Protein AF-A0A0F9RN96-F1 (afdb_monomer_lite)

Organism: NCBI:txid412755

Sequence (118 aa):
MLTVHTEDGRTARIDLEKAEQAEEWLSRLKDPEFQKQITALTIAFRGVQYSLVRPRGFSQSFFLAELVQSNGGRVKGGERITVFSDDVRLSVMAHREQRAARVAIVKTGKRRFNPLLR

pLDDT: mean 87.95, std 10.81, range [47.84, 97.44]

Structure (mmCIF, N/CA/C/O backbone):
data_AF-A0A0F9RN96-F1
#
_entry.id   AF-A0A0F9RN96-F1
#
loop_
_atom_site.group_PDB
_atom_site.id
_atom_site.type_symbol
_atom_site.label_atom_id
_atom_site.label_alt_id
_atom_site.label_comp_id
_atom_site.label_asym_id
_atom_site.label_entity_id
_atom_site.label_seq_id
_atom_site.pdbx_PDB_ins_code
_atom_site.Cartn_x
_atom_site.Cartn_y
_atom_site.Cartn_z
_atom_site.occupancy
_atom_site.B_iso_or_equiv
_atom_site.auth_seq_id
_atom_site.auth_comp_id
_atom_site.auth_asym_id
_atom_site.auth_atom_id
_atom_site.pdbx_PDB_model_num
ATOM 1 N N . MET A 1 1 ? 1.854 -0.137 -11.673 1.00 89.38 1 MET A N 1
ATOM 2 C CA . MET A 1 1 ? 0.484 0.423 -11.759 1.00 89.38 1 MET A CA 1
ATOM 3 C C . MET A 1 1 ? -0.278 0.050 -10.500 1.00 89.38 1 MET A C 1
ATOM 5 O O . MET A 1 1 ? -0.527 -1.134 -10.267 1.00 89.38 1 MET A O 1
ATOM 9 N N . LEU A 1 2 ? -0.650 1.051 -9.706 1.00 94.62 2 LEU A N 1
ATOM 10 C CA . LEU A 1 2 ? -1.446 0.907 -8.493 1.00 94.62 2 LEU A CA 1
ATOM 11 C C . LEU A 1 2 ? -2.939 0.956 -8.835 1.00 94.62 2 LEU A C 1
ATOM 13 O O . LEU A 1 2 ? -3.379 1.785 -9.626 1.00 94.62 2 LEU A O 1
ATOM 17 N N . THR A 1 3 ? -3.728 0.086 -8.219 1.00 96.81 3 THR A N 1
ATOM 18 C CA . THR A 1 3 ? -5.191 0.171 -8.195 1.00 96.81 3 THR A CA 1
ATOM 19 C C . THR A 1 3 ? -5.648 0.372 -6.757 1.00 96.81 3 THR A C 1
ATOM 21 O O . THR A 1 3 ? -5.232 -0.367 -5.866 1.00 96.81 3 THR A O 1
ATOM 24 N N . VAL A 1 4 ? -6.489 1.375 -6.540 1.00 96.81 4 VAL A N 1
ATOM 25 C CA . VAL A 1 4 ? -7.081 1.726 -5.247 1.00 96.81 4 VAL A CA 1
ATOM 26 C C . VAL A 1 4 ? -8.549 1.344 -5.297 1.00 96.81 4 VAL A C 1
ATOM 28 O O . VAL A 1 4 ? -9.240 1.748 -6.229 1.00 96.81 4 VAL A O 1
ATOM 31 N N . HIS A 1 5 ? -9.013 0.587 -4.311 1.00 97.06 5 HIS A N 1
ATOM 32 C CA . HIS A 1 5 ? -10.414 0.194 -4.170 1.00 97.06 5 HIS A CA 1
ATOM 33 C C . HIS A 1 5 ? -11.017 0.944 -2.989 1.00 97.06 5 HIS A C 1
ATOM 35 O O . HIS A 1 5 ? -10.401 0.982 -1.919 1.00 97.06 5 HIS A O 1
ATOM 41 N N . THR A 1 6 ? -12.191 1.539 -3.177 1.00 95.94 6 THR A N 1
ATOM 42 C CA . THR A 1 6 ? -12.892 2.324 -2.152 1.00 95.94 6 THR A CA 1
ATOM 43 C C . THR A 1 6 ? -14.212 1.675 -1.735 1.00 95.94 6 THR A C 1
ATOM 45 O O . THR A 1 6 ? -14.743 0.803 -2.421 1.00 95.94 6 THR A O 1
ATOM 48 N N . GLU A 1 7 ? -14.723 2.048 -0.562 1.00 94.00 7 GLU A N 1
ATOM 49 C CA . GLU A 1 7 ? -15.951 1.488 0.023 1.00 94.00 7 GLU A CA 1
ATOM 50 C C . GLU A 1 7 ? -17.202 1.770 -0.821 1.00 94.00 7 GLU A C 1
ATOM 52 O O . GLU A 1 7 ? -18.111 0.947 -0.869 1.00 94.00 7 GLU A O 1
ATOM 57 N N . ASP A 1 8 ? -17.207 2.874 -1.572 1.00 93.25 8 ASP A N 1
ATOM 58 C CA . ASP A 1 8 ? -18.256 3.221 -2.540 1.00 93.25 8 ASP A CA 1
ATOM 59 C C . ASP A 1 8 ? -18.250 2.341 -3.810 1.00 93.25 8 ASP A C 1
ATOM 61 O O . ASP A 1 8 ? -18.994 2.598 -4.757 1.00 93.25 8 ASP A O 1
ATOM 65 N N . GLY A 1 9 ? -17.400 1.309 -3.852 1.00 92.31 9 GLY A N 1
ATOM 66 C CA . GLY A 1 9 ? -17.268 0.378 -4.970 1.00 92.31 9 GLY A CA 1
ATOM 67 C C . GLY A 1 9 ? -16.465 0.929 -6.148 1.00 92.31 9 GLY A C 1
ATOM 68 O O . GLY A 1 9 ? -16.366 0.260 -7.180 1.00 92.31 9 GLY A O 1
ATOM 69 N N . ARG A 1 10 ? -15.883 2.130 -6.033 1.00 94.50 10 ARG A N 1
ATOM 70 C CA . ARG A 1 10 ? -15.058 2.707 -7.098 1.00 94.50 10 ARG A CA 1
ATOM 71 C C . ARG A 1 10 ? -13.639 2.153 -7.075 1.00 94.50 10 ARG A C 1
ATOM 73 O O . ARG A 1 10 ? -13.097 1.726 -6.055 1.00 94.50 10 ARG A O 1
ATOM 80 N N . THR A 1 11 ? -13.023 2.193 -8.253 1.00 95.19 11 THR A N 1
ATOM 81 C CA . THR A 1 11 ? -11.618 1.839 -8.443 1.00 95.19 11 THR A CA 1
ATOM 82 C C . THR A 1 11 ? -10.886 2.968 -9.143 1.00 95.19 11 THR A C 1
ATOM 84 O O . THR A 1 11 ? -11.289 3.373 -10.234 1.00 95.19 11 THR A O 1
ATOM 87 N N . ALA A 1 12 ? -9.789 3.437 -8.558 1.00 93.81 12 ALA A N 1
ATOM 88 C CA . ALA A 1 12 ? -8.877 4.379 -9.199 1.00 93.81 12 ALA A CA 1
ATOM 89 C C . ALA A 1 12 ? -7.593 3.660 -9.624 1.00 93.81 12 ALA A C 1
ATOM 91 O O . ALA A 1 12 ? -7.113 2.771 -8.921 1.00 93.81 12 ALA A O 1
ATOM 92 N N . ARG A 1 13 ? -7.025 4.045 -10.769 1.00 95.06 13 ARG A N 1
ATOM 93 C CA . ARG A 1 13 ? -5.722 3.554 -11.237 1.00 95.06 13 ARG A CA 1
ATOM 94 C C . ARG A 1 13 ? -4.723 4.695 -11.218 1.00 95.06 13 ARG A C 1
ATOM 96 O O . ARG A 1 13 ? -5.015 5.762 -11.744 1.00 95.06 13 ARG A O 1
ATOM 103 N N . ILE A 1 14 ? -3.575 4.448 -10.606 1.00 93.50 14 ILE A N 1
ATOM 104 C CA . ILE A 1 14 ? -2.537 5.443 -10.364 1.00 93.50 14 ILE A CA 1
ATOM 105 C C . ILE A 1 14 ? -1.218 4.864 -10.861 1.00 93.50 14 ILE A C 1
ATOM 107 O O . ILE A 1 14 ? -0.793 3.777 -10.453 1.00 93.50 14 ILE A O 1
ATOM 111 N N . ASP A 1 15 ? -0.565 5.589 -11.755 1.00 92.06 15 ASP A N 1
ATOM 112 C CA . ASP A 1 15 ? 0.776 5.270 -12.207 1.00 92.06 15 ASP A CA 1
ATOM 113 C C . ASP A 1 15 ? 1.798 5.945 -11.288 1.00 92.06 15 ASP A C 1
ATOM 115 O O . ASP A 1 15 ? 2.045 7.144 -11.389 1.00 92.06 15 ASP A O 1
ATOM 119 N N . LEU A 1 16 ? 2.387 5.169 -10.374 1.00 89.44 16 LEU A N 1
ATOM 120 C CA . LEU A 1 16 ? 3.361 5.670 -9.401 1.00 89.44 16 LEU A CA 1
ATOM 121 C C . LEU A 1 16 ? 4.682 6.127 -10.043 1.00 89.44 16 LEU A C 1
ATOM 123 O O . LEU A 1 16 ? 5.496 6.743 -9.359 1.00 89.44 16 LEU A O 1
ATOM 127 N N . GLU A 1 17 ? 4.915 5.837 -11.328 1.00 90.56 17 GLU A N 1
ATOM 128 C CA . GLU A 1 17 ? 6.075 6.352 -12.068 1.00 90.56 17 GLU A CA 1
ATOM 129 C C . GLU A 1 17 ? 5.848 7.779 -12.587 1.00 90.56 17 GLU A C 1
ATOM 131 O O . GLU A 1 17 ? 6.810 8.486 -12.889 1.00 90.56 17 GLU A O 1
ATOM 136 N N . LYS A 1 18 ? 4.589 8.230 -12.667 1.00 92.75 18 LYS A N 1
ATOM 137 C CA . LYS A 1 18 ? 4.241 9.594 -13.071 1.00 92.75 18 LYS A CA 1
ATOM 138 C C . LYS A 1 18 ? 4.211 10.496 -11.846 1.00 92.75 18 LYS A C 1
ATOM 140 O O . LYS A 1 18 ? 3.327 10.358 -11.005 1.00 92.75 18 LYS A O 1
ATOM 145 N N . ALA A 1 19 ? 5.151 11.439 -11.779 1.00 89.31 19 ALA A N 1
ATOM 146 C CA . ALA A 1 19 ? 5.325 12.338 -10.636 1.00 89.31 19 ALA A CA 1
ATOM 147 C C . ALA A 1 19 ? 4.017 13.028 -10.214 1.00 89.31 19 ALA A C 1
ATOM 149 O O . ALA A 1 19 ? 3.643 12.944 -9.051 1.00 89.31 19 ALA A O 1
ATOM 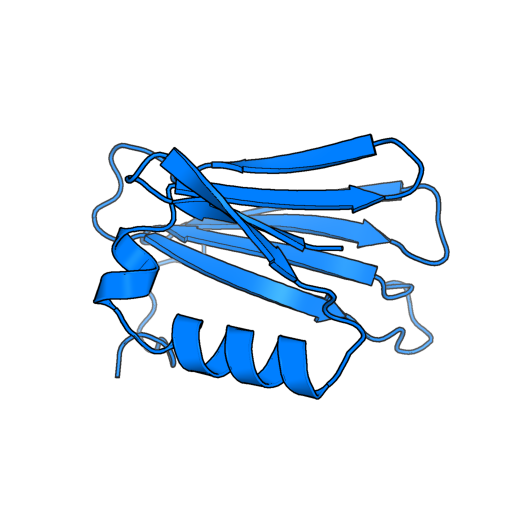150 N N . GLU A 1 20 ? 3.269 13.596 -11.163 1.00 93.12 20 GLU A N 1
ATOM 151 C CA . GLU A 1 20 ? 1.987 14.267 -10.893 1.00 93.12 20 GLU A CA 1
ATOM 152 C C . GLU A 1 20 ? 0.963 13.337 -10.220 1.00 93.12 20 GLU A C 1
ATOM 154 O O . GLU A 1 20 ? 0.333 13.703 -9.231 1.00 93.12 20 GLU A O 1
ATOM 159 N N . GLN A 1 21 ? 0.832 12.098 -10.708 1.00 93.12 21 GLN A N 1
ATOM 160 C CA . GLN A 1 21 ? -0.103 11.122 -10.137 1.00 93.12 21 GLN A CA 1
ATOM 161 C C . GLN A 1 21 ? 0.369 10.607 -8.775 1.00 93.12 21 GLN A C 1
ATOM 163 O O . GLN A 1 21 ? -0.447 10.355 -7.888 1.00 93.12 21 GLN A O 1
ATOM 168 N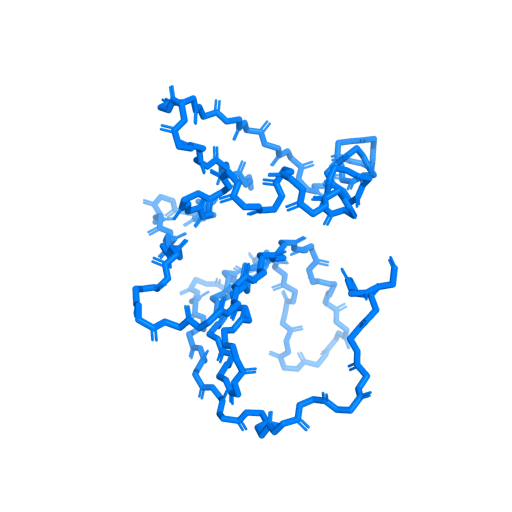 N . ALA A 1 22 ? 1.682 10.451 -8.593 1.00 88.44 22 ALA A N 1
ATOM 169 C CA . ALA A 1 22 ? 2.271 10.067 -7.317 1.00 88.44 22 ALA A CA 1
ATOM 170 C C . ALA A 1 22 ? 2.097 11.168 -6.256 1.00 88.44 22 ALA A C 1
ATOM 172 O O . ALA A 1 22 ? 1.789 10.865 -5.104 1.00 88.44 22 ALA A O 1
ATOM 173 N N . GLU A 1 23 ? 2.243 12.438 -6.632 1.00 89.06 23 GLU A N 1
ATOM 174 C CA . GLU A 1 23 ? 2.000 13.584 -5.753 1.00 89.06 23 GLU A CA 1
ATOM 175 C C . GLU A 1 23 ? 0.522 13.721 -5.390 1.00 89.06 23 GLU A C 1
ATOM 177 O O . GLU A 1 23 ? 0.194 13.872 -4.212 1.00 89.06 23 GLU A O 1
ATOM 182 N N . GLU A 1 24 ? -0.377 13.599 -6.369 1.00 89.81 24 GLU A N 1
ATOM 183 C CA . GLU A 1 24 ? -1.819 13.592 -6.126 1.00 89.81 24 GLU A CA 1
ATOM 184 C C . GLU A 1 24 ? -2.207 12.462 -5.164 1.00 89.81 24 GLU A C 1
ATOM 186 O O . GLU A 1 24 ? -2.936 12.675 -4.192 1.00 89.81 24 GLU A O 1
ATOM 191 N N . TRP A 1 25 ? -1.667 11.264 -5.386 1.00 89.94 25 TRP A N 1
ATOM 192 C CA . TRP A 1 25 ? -1.845 10.122 -4.501 1.00 89.94 25 TRP A CA 1
ATOM 193 C C . TRP A 1 25 ? -1.372 10.407 -3.075 1.00 89.94 25 TRP A C 1
ATOM 195 O O . TRP A 1 25 ? -2.120 10.187 -2.121 1.00 89.94 25 TRP A O 1
ATOM 205 N N . LEU A 1 26 ? -0.155 10.932 -2.914 1.00 87.75 26 LEU A N 1
ATOM 206 C CA . LEU A 1 26 ? 0.392 11.296 -1.606 1.00 87.75 26 LEU A CA 1
ATOM 207 C C . LEU A 1 26 ? -0.433 12.387 -0.920 1.00 87.75 26 LEU A C 1
ATOM 209 O O . LEU A 1 26 ? -0.579 12.354 0.299 1.00 87.75 26 LEU A O 1
ATOM 213 N N . SER A 1 27 ? -0.973 13.339 -1.682 1.00 88.94 27 SER A N 1
ATOM 214 C CA . SER A 1 27 ? -1.865 14.379 -1.171 1.00 88.94 27 SER A CA 1
ATOM 215 C C . SER A 1 27 ? -3.156 13.770 -0.625 1.00 88.94 27 SER A C 1
ATOM 217 O O . SER A 1 27 ? -3.499 13.996 0.534 1.00 88.94 27 SER A O 1
ATOM 219 N N . ARG A 1 28 ? -3.812 12.899 -1.405 1.00 89.62 28 ARG A N 1
ATOM 220 C CA . ARG A 1 28 ? -5.033 12.196 -0.980 1.00 89.62 28 ARG A CA 1
ATOM 221 C C . ARG A 1 28 ? -4.789 11.297 0.232 1.00 89.62 28 ARG A C 1
ATOM 223 O O . ARG A 1 28 ? -5.616 11.254 1.131 1.00 89.62 28 ARG A O 1
ATOM 230 N N . LEU A 1 29 ? -3.644 10.613 0.307 1.00 88.62 29 LEU A N 1
ATOM 231 C CA . LEU A 1 29 ? -3.303 9.756 1.450 1.00 88.62 29 LEU A CA 1
ATOM 232 C C . LEU A 1 29 ? -3.160 10.506 2.781 1.00 88.62 29 LEU A C 1
ATOM 234 O O . LEU A 1 29 ? -3.203 9.852 3.826 1.00 88.62 29 LEU A O 1
ATOM 238 N N . LYS A 1 30 ? -2.957 11.829 2.765 1.00 87.69 30 LYS A N 1
ATOM 239 C CA . LYS A 1 30 ? -2.925 12.648 3.985 1.00 87.69 30 LYS A CA 1
ATOM 240 C C . LYS A 1 30 ? -4.318 12.915 4.547 1.00 87.69 30 LYS A C 1
ATOM 242 O O . LYS A 1 30 ? -4.413 13.234 5.723 1.00 87.69 30 LYS A O 1
ATOM 247 N N . ASP A 1 31 ? -5.368 12.783 3.737 1.00 90.62 31 ASP A N 1
ATOM 248 C CA . ASP A 1 31 ? -6.748 12.933 4.188 1.00 90.62 31 ASP A CA 1
ATOM 249 C C . ASP A 1 31 ? -7.196 11.670 4.959 1.00 90.62 31 ASP A C 1
ATOM 251 O O . ASP A 1 31 ? -7.284 10.581 4.372 1.00 90.62 31 ASP A O 1
ATOM 255 N N . PRO A 1 32 ? -7.493 11.777 6.270 1.00 89.56 32 PRO A N 1
ATOM 256 C CA . PRO A 1 32 ? -7.951 10.646 7.068 1.00 89.56 32 PRO A CA 1
ATOM 257 C C . PRO A 1 32 ? -9.284 10.058 6.589 1.00 89.56 32 PRO A C 1
ATOM 259 O O . PRO A 1 32 ? -9.499 8.855 6.744 1.00 89.56 32 PRO A O 1
ATOM 262 N N . GLU A 1 33 ? -10.177 10.865 6.011 1.00 91.25 33 GLU A N 1
ATOM 263 C CA . GLU A 1 33 ? -11.464 10.377 5.507 1.00 91.25 33 GLU A CA 1
ATOM 264 C C . GLU A 1 33 ? -11.268 9.553 4.238 1.00 91.25 33 GLU A C 1
ATOM 266 O O . GLU A 1 33 ? -11.800 8.445 4.129 1.00 91.25 33 GLU A O 1
ATOM 271 N N . PHE A 1 34 ? -10.407 10.013 3.330 1.00 91.62 34 PHE A N 1
ATOM 272 C CA . PHE A 1 34 ? -10.001 9.208 2.183 1.00 91.62 34 PHE A CA 1
ATOM 273 C C . PHE A 1 34 ? -9.320 7.905 2.619 1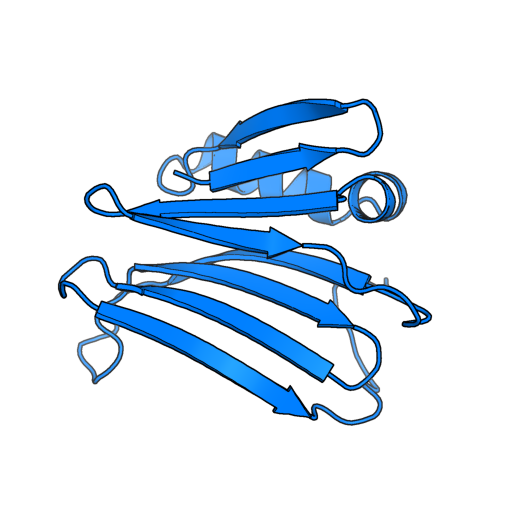.00 91.62 34 PHE A C 1
ATOM 275 O O . PHE A 1 34 ? -9.657 6.833 2.114 1.00 91.62 34 PHE A O 1
ATOM 282 N N . GLN A 1 35 ? -8.417 7.960 3.606 1.00 92.31 35 GLN A N 1
ATOM 283 C CA . GLN A 1 35 ? -7.793 6.759 4.164 1.00 92.31 35 GLN A CA 1
ATOM 284 C C . GLN A 1 35 ? -8.831 5.761 4.653 1.00 92.31 35 GLN A C 1
ATOM 286 O O . GLN A 1 35 ? -8.665 4.583 4.367 1.00 92.31 35 GLN A O 1
ATOM 291 N N . LYS A 1 36 ? -9.892 6.182 5.353 1.00 91.69 36 LYS A N 1
ATOM 292 C CA . LYS A 1 36 ? -10.957 5.279 5.829 1.00 91.69 36 LYS A CA 1
ATOM 293 C C . LYS A 1 36 ? -11.698 4.594 4.683 1.00 91.69 36 LYS A C 1
ATOM 295 O O . LYS A 1 36 ? -11.986 3.406 4.801 1.00 91.69 36 LYS A O 1
ATOM 300 N N . GLN A 1 37 ? -11.921 5.301 3.576 1.00 94.44 37 GLN A N 1
ATOM 301 C CA . GLN A 1 37 ? -12.633 4.768 2.413 1.00 94.44 37 GLN A CA 1
ATOM 302 C C . GLN A 1 37 ? -11.856 3.675 1.671 1.00 94.44 37 GLN A C 1
ATOM 304 O O . GLN A 1 37 ? -12.477 2.857 0.998 1.00 94.44 37 GLN A O 1
ATOM 309 N N . ILE A 1 38 ? -10.521 3.623 1.764 1.00 95.69 38 ILE A N 1
ATOM 310 C CA . ILE A 1 38 ? -9.723 2.607 1.056 1.00 95.69 38 ILE A CA 1
ATOM 311 C C . ILE A 1 38 ? -10.019 1.216 1.630 1.00 95.69 38 ILE A C 1
ATOM 313 O O . ILE A 1 38 ? -9.703 0.927 2.788 1.00 95.69 38 ILE A O 1
ATOM 317 N N . THR A 1 39 ? -10.553 0.316 0.808 1.00 96.56 39 THR A N 1
ATOM 318 C CA . THR A 1 39 ? -10.832 -1.081 1.171 1.00 96.56 39 THR A CA 1
ATOM 319 C C . THR A 1 39 ? -9.709 -2.021 0.755 1.00 96.56 39 THR A C 1
ATOM 321 O O . THR A 1 39 ? -9.473 -3.019 1.438 1.00 96.56 39 THR A O 1
ATOM 324 N N . ALA A 1 40 ? -8.982 -1.707 -0.317 1.00 97.06 40 ALA A N 1
ATOM 325 C CA . ALA A 1 40 ? -7.809 -2.462 -0.737 1.00 97.06 40 ALA A CA 1
ATOM 326 C C . ALA A 1 40 ? -6.874 -1.640 -1.633 1.00 97.06 40 ALA A C 1
ATOM 328 O O . ALA A 1 40 ? -7.300 -0.717 -2.327 1.00 97.06 40 ALA A O 1
ATOM 329 N N . LEU A 1 41 ? -5.606 -2.048 -1.676 1.00 97.44 41 LEU A N 1
ATOM 330 C CA . LEU A 1 41 ? -4.641 -1.637 -2.692 1.00 97.44 41 LEU A CA 1
ATOM 331 C C . LEU A 1 41 ? -4.168 -2.845 -3.487 1.00 97.44 41 LEU A C 1
ATOM 333 O O . LEU A 1 41 ? -3.875 -3.888 -2.907 1.00 97.44 41 LEU A O 1
ATOM 337 N N . THR A 1 42 ? -4.015 -2.680 -4.795 1.00 97.12 42 THR A N 1
ATOM 338 C CA . THR A 1 42 ? -3.489 -3.715 -5.684 1.00 97.12 42 THR A CA 1
ATOM 339 C C . THR A 1 42 ? -2.344 -3.171 -6.520 1.00 97.12 42 THR A C 1
ATOM 341 O O . THR A 1 42 ? -2.464 -2.105 -7.115 1.00 97.12 42 THR A O 1
ATOM 344 N N . ILE A 1 43 ? -1.259 -3.930 -6.632 1.00 95.19 43 ILE A N 1
ATOM 345 C CA . ILE A 1 43 ? -0.223 -3.710 -7.648 1.00 95.19 43 ILE A CA 1
ATOM 346 C C . ILE A 1 43 ? -0.223 -4.880 -8.623 1.00 95.19 43 ILE A C 1
ATOM 348 O O . ILE A 1 43 ? -0.338 -6.039 -8.222 1.00 95.19 43 ILE A O 1
ATOM 352 N N . ALA A 1 44 ? -0.113 -4.574 -9.911 1.00 91.25 44 ALA A N 1
ATOM 353 C CA . ALA A 1 44 ? -0.011 -5.573 -10.963 1.00 91.25 44 ALA A CA 1
ATOM 354 C C . ALA A 1 44 ? 1.402 -5.559 -11.544 1.00 91.25 44 ALA A C 1
ATOM 356 O O . ALA A 1 44 ? 1.866 -4.530 -12.034 1.00 91.25 44 ALA A O 1
ATOM 357 N N . PHE A 1 45 ? 2.073 -6.708 -11.525 1.00 88.38 45 PHE A N 1
ATOM 358 C CA . PHE A 1 45 ? 3.414 -6.849 -12.071 1.00 88.38 45 PHE A CA 1
ATOM 359 C C . PHE A 1 45 ? 3.569 -8.170 -12.825 1.00 88.38 45 PHE A C 1
ATOM 361 O O . PHE A 1 45 ? 3.334 -9.246 -12.275 1.00 88.38 45 PHE A O 1
ATOM 368 N N . ARG A 1 46 ? 3.977 -8.085 -14.101 1.00 85.88 46 ARG A N 1
ATOM 369 C CA . ARG A 1 46 ? 4.204 -9.237 -15.001 1.00 85.88 46 ARG A CA 1
ATOM 370 C C . ARG A 1 46 ? 3.051 -10.255 -15.006 1.00 85.88 46 ARG A C 1
ATOM 372 O O . ARG A 1 46 ? 3.279 -11.458 -14.908 1.00 85.88 46 ARG A O 1
ATOM 379 N N . GLY A 1 47 ? 1.816 -9.760 -15.092 1.00 86.88 47 GLY A N 1
ATOM 380 C CA . GLY A 1 47 ? 0.606 -10.589 -15.137 1.00 86.88 47 GLY A CA 1
ATOM 381 C C . GLY A 1 47 ? 0.145 -11.143 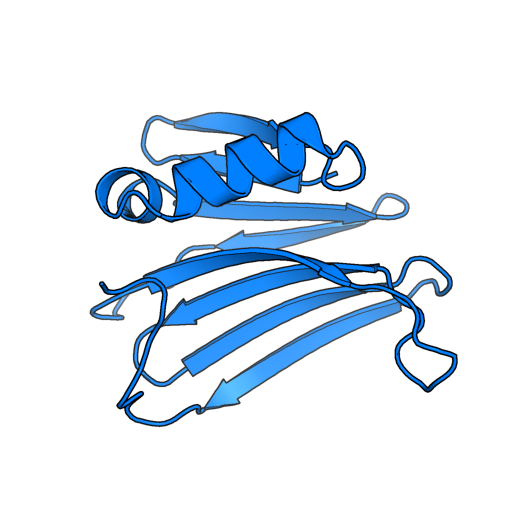-13.784 1.00 86.88 47 GLY A C 1
ATOM 382 O O . GLY A 1 47 ? -0.875 -11.820 -13.738 1.00 86.88 47 GLY A O 1
ATOM 383 N N . VAL A 1 48 ? 0.847 -10.845 -12.686 1.00 90.19 48 VAL A N 1
ATOM 384 C CA . VAL A 1 48 ? 0.435 -11.219 -11.326 1.00 90.19 48 VAL A CA 1
ATOM 385 C C . VAL A 1 48 ? -0.110 -9.992 -10.606 1.00 90.19 48 VAL A C 1
ATOM 387 O O . VAL A 1 48 ? 0.511 -8.928 -10.628 1.00 90.19 48 VAL A O 1
ATOM 390 N N . GLN A 1 49 ? -1.265 -10.140 -9.962 1.00 93.88 49 GLN A N 1
ATOM 391 C CA . GLN A 1 49 ? -1.867 -9.107 -9.124 1.00 93.88 49 GLN A CA 1
ATOM 392 C C . GLN A 1 49 ? -1.634 -9.427 -7.649 1.00 93.88 49 GLN A C 1
ATOM 394 O O . GLN A 1 49 ? -1.919 -10.531 -7.191 1.00 93.88 49 GLN A O 1
ATOM 399 N N . TYR A 1 50 ? -1.135 -8.443 -6.908 1.00 95.06 50 TYR A N 1
ATOM 400 C CA . TYR A 1 50 ? -0.941 -8.524 -5.467 1.00 95.06 50 TYR A CA 1
ATOM 401 C C . TYR A 1 50 ? -1.861 -7.520 -4.794 1.00 95.06 50 TYR A C 1
ATOM 403 O O . TYR A 1 50 ? -1.708 -6.320 -5.015 1.00 95.06 50 TYR A O 1
ATOM 411 N N . SER A 1 51 ? -2.786 -8.008 -3.972 1.00 95.62 51 SER A N 1
ATOM 412 C CA . SER A 1 51 ? -3.780 -7.179 -3.293 1.00 95.62 51 SER A CA 1
ATOM 413 C C . SER A 1 51 ? -3.592 -7.224 -1.782 1.00 95.62 51 SER A C 1
ATOM 415 O O . SER A 1 51 ? -3.487 -8.299 -1.194 1.00 95.62 51 SER A O 1
ATOM 417 N N . LEU A 1 52 ? -3.588 -6.053 -1.155 1.00 95.75 52 LEU A N 1
ATOM 418 C CA . LEU A 1 52 ? -3.687 -5.883 0.288 1.00 95.75 52 LEU A CA 1
ATOM 419 C C . LEU A 1 52 ? -5.051 -5.300 0.623 1.00 95.75 52 LEU A C 1
ATOM 421 O O . LEU A 1 52 ? -5.350 -4.168 0.255 1.00 95.75 52 LEU A O 1
ATOM 425 N N . VAL A 1 53 ? -5.860 -6.084 1.326 1.00 95.62 53 VAL A N 1
ATOM 426 C CA . VAL A 1 53 ? -7.207 -5.707 1.771 1.00 95.62 53 VAL A CA 1
ATOM 427 C C . VAL A 1 53 ? -7.123 -5.125 3.180 1.00 95.62 53 VAL A C 1
ATOM 429 O O . VAL A 1 53 ? -6.261 -5.522 3.969 1.00 95.62 53 VAL A O 1
ATOM 432 N N . ARG A 1 54 ? -8.021 -4.193 3.508 1.00 94.38 54 ARG A N 1
ATOM 433 C CA . ARG A 1 54 ? -8.149 -3.615 4.846 1.00 94.38 54 ARG A CA 1
ATOM 434 C C . ARG A 1 54 ? -8.446 -4.744 5.832 1.00 94.38 54 ARG A C 1
ATOM 436 O O . ARG A 1 54 ? -9.475 -5.411 5.690 1.00 94.38 54 ARG A O 1
ATOM 443 N N . PRO A 1 55 ? -7.575 -4.983 6.821 1.00 92.31 55 PRO A N 1
ATOM 444 C CA . PRO A 1 55 ? -7.814 -6.038 7.786 1.00 92.31 55 PRO A CA 1
ATOM 445 C C . PRO A 1 55 ? -8.956 -5.642 8.727 1.00 92.31 55 PRO A C 1
ATOM 447 O O . PRO A 1 55 ? -9.113 -4.478 9.096 1.00 92.31 55 PRO A O 1
ATOM 450 N N . ARG A 1 56 ? -9.771 -6.627 9.108 1.00 89.38 56 ARG A N 1
ATOM 451 C CA . ARG A 1 56 ? -10.882 -6.453 10.054 1.00 89.38 56 ARG A CA 1
ATOM 452 C C . ARG A 1 56 ? -10.397 -6.677 11.486 1.00 89.38 56 ARG A C 1
ATOM 454 O O . ARG A 1 56 ? -9.456 -7.433 11.702 1.00 89.38 56 ARG A O 1
ATOM 461 N N . GLY A 1 57 ? -11.062 -6.048 12.453 1.00 88.50 57 GLY A N 1
ATOM 462 C CA . GLY A 1 57 ? -10.770 -6.223 13.882 1.00 88.50 57 GLY A CA 1
ATOM 463 C C . GLY A 1 57 ? -9.614 -5.376 14.426 1.00 88.50 57 GLY A C 1
ATOM 464 O O . GLY A 1 57 ? -9.341 -5.448 15.618 1.00 88.50 57 GLY A O 1
ATOM 465 N N . PHE A 1 58 ? -8.972 -4.558 13.587 1.00 88.25 58 PHE A N 1
ATOM 466 C CA . PHE A 1 58 ? -7.993 -3.554 14.012 1.00 88.25 58 PHE A CA 1
ATOM 467 C C . PHE A 1 58 ? -8.674 -2.207 14.253 1.00 88.25 58 PHE A C 1
ATOM 469 O O . PHE A 1 58 ? -9.619 -1.855 13.545 1.00 88.25 58 PHE A O 1
ATOM 476 N N . SER A 1 59 ? -8.181 -1.447 15.231 1.00 86.25 59 SER A N 1
ATOM 477 C CA . SER A 1 59 ? -8.764 -0.153 15.603 1.00 86.25 59 SER A CA 1
ATOM 478 C C . SER A 1 59 ? -8.484 0.929 14.560 1.00 86.25 59 SER A C 1
ATOM 480 O O . SER A 1 59 ? -9.358 1.730 14.230 1.00 86.25 59 SER A O 1
ATOM 482 N N . GLN A 1 60 ? -7.276 0.928 13.998 1.00 87.50 60 GLN A N 1
ATOM 483 C CA . GLN A 1 60 ? -6.860 1.855 12.958 1.00 87.50 60 GLN A CA 1
ATOM 484 C C . GLN A 1 60 ? -6.158 1.105 11.838 1.00 87.50 60 GLN A C 1
ATOM 486 O O . GLN A 1 60 ? -5.457 0.121 12.069 1.00 87.50 60 GLN A O 1
ATOM 491 N N . SER A 1 61 ? -6.346 1.566 10.602 1.00 91.38 61 SER A N 1
ATOM 492 C CA . SER A 1 61 ? -5.645 1.020 9.442 1.00 91.38 61 SER A CA 1
ATOM 493 C C . SER A 1 61 ? -5.356 2.095 8.404 1.00 91.38 61 SER A C 1
ATOM 495 O O . SER A 1 61 ? -6.268 2.812 7.989 1.00 91.38 61 SER A O 1
ATOM 497 N N . PHE A 1 62 ? -4.094 2.163 7.979 1.00 92.75 62 PHE A N 1
ATOM 498 C CA . PHE A 1 62 ? -3.576 3.128 7.011 1.00 92.75 62 PHE A CA 1
ATOM 499 C C . PHE A 1 62 ? -2.907 2.407 5.861 1.00 92.75 62 PHE A C 1
ATOM 501 O O . PHE A 1 62 ? -2.123 1.479 6.075 1.00 92.75 62 PHE A O 1
ATOM 508 N N . PHE A 1 63 ? -3.165 2.881 4.653 1.00 94.69 63 PHE A N 1
ATOM 509 C CA . PHE A 1 63 ? -2.537 2.369 3.453 1.00 94.69 63 PHE A CA 1
ATOM 510 C C . PHE A 1 63 ? -1.424 3.292 2.974 1.00 94.69 63 PHE A C 1
ATOM 512 O O . PHE A 1 63 ? -1.463 4.509 3.150 1.00 94.69 63 PHE A O 1
ATOM 519 N N . LEU A 1 64 ? -0.423 2.686 2.350 1.00 94.31 64 LEU A N 1
ATOM 520 C CA . LEU A 1 64 ? 0.656 3.370 1.660 1.00 94.31 64 LEU A CA 1
ATOM 521 C C . LEU A 1 64 ? 1.002 2.585 0.400 1.00 94.31 64 LEU A C 1
ATOM 523 O O . LEU A 1 64 ? 1.072 1.355 0.426 1.00 94.31 64 LEU A O 1
ATOM 527 N N . ALA A 1 65 ? 1.268 3.304 -0.680 1.00 94.44 65 ALA A N 1
ATOM 528 C CA . ALA A 1 65 ? 1.882 2.751 -1.874 1.00 94.44 65 ALA A CA 1
ATOM 529 C C . ALA A 1 65 ? 3.022 3.662 -2.312 1.00 94.44 65 ALA A C 1
ATOM 531 O O . ALA A 1 65 ? 2.871 4.882 -2.271 1.00 94.44 65 ALA A O 1
ATOM 532 N N . GLU A 1 66 ? 4.141 3.075 -2.715 1.00 91.31 66 GLU A N 1
ATOM 533 C CA . GLU A 1 66 ? 5.334 3.819 -3.108 1.00 91.31 66 GLU A CA 1
ATOM 534 C C . GLU A 1 66 ? 6.136 3.081 -4.182 1.00 91.31 66 GLU A C 1
ATOM 536 O O . GLU A 1 66 ? 6.145 1.845 -4.252 1.00 91.31 66 GLU A O 1
ATOM 541 N N . LEU A 1 67 ? 6.860 3.862 -4.983 1.00 90.88 67 LEU A N 1
ATOM 542 C CA . LEU A 1 67 ? 7.915 3.363 -5.848 1.00 90.88 67 LEU A CA 1
ATOM 543 C C . LEU A 1 67 ? 9.215 3.282 -5.037 1.00 90.88 67 LEU A C 1
ATOM 545 O O . LEU A 1 67 ? 9.759 4.288 -4.589 1.00 90.88 67 LEU A O 1
ATOM 549 N N . VAL A 1 68 ? 9.722 2.070 -4.842 1.00 90.25 68 VAL A N 1
ATOM 550 C CA . VAL A 1 68 ? 10.991 1.817 -4.162 1.00 90.25 68 VAL A CA 1
ATOM 551 C C . VAL A 1 68 ? 12.110 1.892 -5.193 1.00 90.25 68 VAL A C 1
ATOM 553 O O . VAL A 1 68 ? 12.155 1.091 -6.128 1.00 90.25 68 VAL A O 1
ATOM 556 N N . GLN A 1 69 ? 13.034 2.833 -5.016 1.00 86.75 69 GLN A N 1
ATOM 557 C CA . GLN A 1 69 ? 14.206 2.952 -5.880 1.00 86.75 69 GLN A CA 1
ATOM 558 C C . GLN A 1 69 ? 15.207 1.809 -5.640 1.00 86.75 69 GLN A C 1
ATOM 560 O O . GLN A 1 69 ? 15.303 1.241 -4.547 1.00 86.75 69 GLN A O 1
ATOM 565 N N . SER A 1 70 ? 15.923 1.431 -6.700 1.00 84.19 70 SER A N 1
ATOM 566 C CA . SER A 1 70 ? 17.009 0.452 -6.630 1.00 84.19 70 SER A CA 1
ATOM 567 C C . SER A 1 70 ? 18.255 1.160 -6.102 1.00 84.19 70 SER A C 1
ATOM 569 O O . SER A 1 70 ? 18.764 2.070 -6.745 1.00 84.19 70 SER A O 1
ATOM 571 N N . ASN A 1 71 ? 18.761 0.746 -4.940 1.00 77.19 71 ASN A N 1
ATOM 572 C CA . ASN A 1 71 ? 19.930 1.379 -4.310 1.00 77.19 71 ASN A CA 1
ATOM 573 C C . ASN A 1 71 ? 21.216 0.562 -4.535 1.00 77.19 71 ASN A C 1
ATOM 575 O O . ASN A 1 71 ? 22.070 0.491 -3.655 1.00 77.19 71 ASN A O 1
ATOM 579 N N . GLY A 1 72 ? 21.319 -0.175 -5.648 1.00 66.31 72 GLY A N 1
ATOM 580 C CA . GLY A 1 72 ? 22.465 -1.044 -5.973 1.00 66.31 72 GLY A CA 1
ATOM 581 C C . GLY A 1 72 ? 22.608 -2.312 -5.110 1.00 66.31 72 GLY A C 1
ATOM 582 O O . GLY A 1 72 ? 23.217 -3.288 -5.544 1.00 66.31 72 GLY A O 1
ATOM 583 N N . GLY A 1 73 ? 21.998 -2.352 -3.922 1.00 70.44 73 GLY A N 1
ATOM 584 C CA . GLY A 1 73 ? 22.035 -3.483 -2.994 1.00 70.44 73 GLY A CA 1
ATOM 585 C C . GLY A 1 73 ? 21.068 -4.632 -3.321 1.00 70.44 73 GLY A C 1
ATOM 586 O O . GLY A 1 73 ? 20.724 -4.911 -4.472 1.00 70.44 73 GLY A O 1
ATOM 587 N N . ARG A 1 74 ? 20.622 -5.330 -2.264 1.00 68.25 74 ARG A N 1
ATOM 588 C CA . ARG A 1 74 ? 19.752 -6.523 -2.344 1.00 68.25 74 ARG A CA 1
ATOM 589 C C . ARG A 1 74 ? 18.311 -6.201 -2.764 1.00 68.25 74 ARG A C 1
ATOM 591 O O . ARG A 1 74 ? 17.611 -7.077 -3.259 1.00 68.25 74 ARG A O 1
ATOM 598 N N . VAL A 1 75 ? 17.863 -4.961 -2.560 1.00 68.12 75 VAL A N 1
ATOM 599 C CA . VAL A 1 75 ? 16.535 -4.485 -2.969 1.00 68.12 75 VAL A CA 1
ATOM 600 C C . VAL A 1 75 ? 16.654 -3.852 -4.352 1.00 68.12 75 VAL A C 1
ATOM 602 O O . VAL A 1 75 ? 17.117 -2.723 -4.484 1.00 68.12 75 VAL A O 1
ATOM 605 N N . LYS A 1 76 ? 16.234 -4.594 -5.378 1.00 78.94 76 LYS A N 1
ATOM 606 C CA . LYS A 1 76 ? 16.321 -4.205 -6.797 1.00 78.94 76 LYS A CA 1
ATOM 607 C C . LYS A 1 76 ? 15.186 -3.284 -7.271 1.00 78.94 76 LYS A C 1
ATOM 609 O O . LYS A 1 76 ? 14.657 -3.442 -8.368 1.00 78.94 76 LYS A O 1
ATOM 614 N N . GLY A 1 77 ? 14.758 -2.386 -6.383 1.00 87.81 77 GLY A N 1
ATOM 615 C CA . GLY A 1 77 ? 13.612 -1.502 -6.585 1.00 87.81 77 GLY A CA 1
ATOM 616 C C . GLY A 1 77 ? 12.293 -2.225 -6.897 1.00 87.81 77 GLY A C 1
ATOM 617 O O . GLY A 1 77 ? 12.210 -3.460 -6.888 1.00 87.81 77 GLY A O 1
ATOM 618 N N . GLY A 1 78 ? 11.238 -1.453 -7.143 1.00 91.75 78 GLY A N 1
ATOM 619 C CA . GLY A 1 78 ? 9.915 -1.970 -7.492 1.00 91.75 78 GLY A CA 1
ATOM 620 C C . GLY A 1 78 ? 8.771 -1.153 -6.914 1.00 91.75 78 GLY A C 1
ATOM 621 O O . GLY A 1 78 ? 8.969 -0.046 -6.432 1.00 91.75 78 GLY A O 1
ATOM 622 N N . GLU A 1 79 ? 7.573 -1.721 -6.933 1.00 93.44 79 GLU A N 1
ATOM 623 C CA . GLU A 1 79 ? 6.391 -1.113 -6.321 1.00 93.44 79 GLU A CA 1
ATOM 624 C C . GLU A 1 79 ? 6.108 -1.805 -4.990 1.00 93.44 79 GLU A C 1
ATOM 626 O O . GLU A 1 79 ? 6.152 -3.037 -4.896 1.00 93.44 79 GLU A O 1
ATOM 631 N N . ARG A 1 80 ? 5.824 -1.022 -3.948 1.00 94.69 80 ARG A N 1
ATOM 632 C CA . ARG A 1 80 ? 5.468 -1.539 -2.628 1.00 94.69 80 ARG A CA 1
ATOM 633 C C . ARG A 1 80 ? 4.123 -0.989 -2.197 1.00 94.69 80 ARG A C 1
ATOM 635 O O . ARG A 1 80 ? 3.931 0.220 -2.172 1.00 94.69 80 ARG A O 1
ATOM 642 N N . ILE A 1 81 ? 3.239 -1.885 -1.776 1.00 96.50 81 ILE A N 1
ATOM 643 C CA . ILE A 1 81 ? 2.026 -1.553 -1.029 1.00 96.50 81 ILE A CA 1
ATOM 644 C C . ILE A 1 81 ? 2.188 -2.006 0.416 1.00 96.50 81 ILE A C 1
ATOM 646 O O . ILE A 1 81 ? 2.774 -3.054 0.693 1.00 96.50 81 ILE A O 1
ATOM 650 N N . THR A 1 82 ? 1.701 -1.197 1.347 1.00 96.00 82 THR A N 1
ATOM 651 C CA . THR A 1 82 ? 1.783 -1.443 2.785 1.00 96.00 82 THR A CA 1
ATOM 652 C C . THR A 1 82 ? 0.458 -1.087 3.437 1.00 96.00 82 THR A C 1
ATOM 654 O O . THR A 1 82 ? -0.121 -0.047 3.134 1.00 96.00 82 THR A O 1
ATOM 657 N N . VAL A 1 83 ? 0.013 -1.928 4.365 1.00 95.19 83 VAL A N 1
ATOM 658 C CA . VAL A 1 83 ? -1.039 -1.601 5.322 1.00 95.19 83 VAL A CA 1
ATOM 659 C C . VAL A 1 83 ? -0.445 -1.611 6.730 1.00 95.19 83 VAL A C 1
ATOM 661 O O . VAL A 1 83 ? 0.276 -2.534 7.123 1.00 95.19 83 VAL A O 1
ATOM 664 N N . PHE A 1 84 ? -0.693 -0.536 7.468 1.00 93.00 84 PHE A N 1
ATOM 665 C CA . PHE A 1 84 ? -0.353 -0.402 8.879 1.00 93.00 84 PHE A CA 1
ATOM 666 C C . PHE A 1 84 ? -1.633 -0.538 9.678 1.00 93.00 84 PHE A C 1
ATOM 668 O O . PHE A 1 84 ? -2.537 0.263 9.470 1.00 93.00 84 PHE A O 1
ATOM 675 N N . SER A 1 85 ? -1.688 -1.502 10.587 1.00 92.50 85 SER A N 1
ATOM 676 C CA . SER A 1 85 ? -2.872 -1.793 11.385 1.00 92.50 85 SER A CA 1
ATOM 677 C C . SER A 1 85 ? -2.467 -1.987 12.835 1.00 92.50 85 SER A C 1
ATOM 679 O O . SER A 1 85 ? -1.796 -2.961 13.164 1.00 92.50 85 SER A O 1
ATOM 681 N N . ASP A 1 86 ? -2.825 -1.024 13.681 1.00 89.50 86 ASP A N 1
ATOM 682 C CA . ASP A 1 86 ? -2.398 -0.920 15.079 1.00 89.50 86 ASP A CA 1
ATOM 683 C C . ASP A 1 86 ? -0.880 -1.146 15.274 1.00 89.50 86 ASP A C 1
ATOM 685 O O . ASP A 1 86 ? -0.065 -0.271 14.962 1.00 89.50 86 ASP A O 1
ATOM 689 N N . ASP A 1 87 ? -0.485 -2.315 15.787 1.00 88.94 87 ASP A N 1
ATOM 690 C CA . ASP A 1 87 ? 0.896 -2.716 16.054 1.00 88.94 87 ASP A CA 1
ATOM 691 C C . ASP A 1 87 ? 1.464 -3.703 15.020 1.00 88.94 87 ASP A C 1
ATOM 693 O O . ASP A 1 87 ? 2.523 -4.294 15.249 1.00 88.94 87 ASP A O 1
ATOM 697 N N . VAL A 1 88 ? 0.798 -3.862 13.876 1.00 90.62 88 VAL A N 1
ATOM 698 C CA . VAL A 1 88 ? 1.183 -4.748 12.776 1.00 90.62 88 VAL A CA 1
ATOM 699 C C . VAL A 1 88 ? 1.375 -3.950 11.489 1.00 90.62 88 VAL A C 1
ATOM 701 O O . VAL A 1 88 ? 0.640 -3.023 11.156 1.00 90.62 88 VAL A O 1
ATOM 704 N N . ARG A 1 89 ? 2.386 -4.339 10.718 1.00 93.69 89 ARG A N 1
ATOM 705 C CA . ARG A 1 89 ? 2.613 -3.875 9.354 1.00 93.69 89 ARG A CA 1
ATOM 706 C C . ARG A 1 89 ? 2.663 -5.070 8.421 1.00 93.69 89 ARG A C 1
ATOM 708 O O . ARG A 1 89 ? 3.513 -5.941 8.597 1.00 93.69 89 ARG A O 1
ATOM 715 N N . LEU A 1 90 ? 1.830 -5.047 7.392 1.00 94.75 90 LEU A N 1
ATOM 716 C CA . LEU A 1 90 ? 1.877 -5.986 6.280 1.00 94.75 90 LEU A CA 1
ATOM 717 C C . LEU A 1 90 ? 2.281 -5.223 5.019 1.00 94.75 90 LEU A C 1
ATOM 719 O O . LEU A 1 90 ? 1.705 -4.183 4.709 1.00 94.75 90 LEU A O 1
ATOM 723 N N . SER A 1 91 ? 3.274 -5.722 4.292 1.00 95.88 91 SER A N 1
ATOM 724 C CA . SER A 1 91 ? 3.690 -5.142 3.019 1.00 95.88 91 SER A CA 1
ATOM 725 C C . SER A 1 91 ? 3.898 -6.199 1.948 1.00 95.88 91 SER A C 1
ATOM 727 O O . SER A 1 91 ? 4.328 -7.321 2.222 1.00 95.88 91 SER A O 1
ATOM 729 N N . VAL A 1 92 ? 3.615 -5.806 0.709 1.00 95.44 92 VAL A N 1
ATOM 730 C CA . VAL A 1 92 ? 3.943 -6.567 -0.494 1.00 95.44 92 VAL A CA 1
ATOM 731 C C . VAL A 1 92 ? 4.775 -5.681 -1.399 1.00 95.44 92 VAL A C 1
ATOM 733 O O . VAL A 1 92 ? 4.399 -4.546 -1.683 1.00 95.44 92 VAL A O 1
ATOM 736 N N . MET A 1 93 ? 5.913 -6.200 -1.839 1.00 94.00 93 MET A N 1
ATOM 737 C CA . MET A 1 93 ? 6.793 -5.549 -2.797 1.00 94.00 93 MET A CA 1
ATOM 738 C C . MET A 1 93 ? 6.912 -6.420 -4.041 1.00 94.00 93 MET A C 1
ATOM 740 O O . MET A 1 93 ? 7.369 -7.556 -3.941 1.00 94.00 93 MET A O 1
ATOM 744 N N . ALA A 1 94 ? 6.538 -5.887 -5.201 1.00 93.56 94 ALA A N 1
ATOM 745 C CA . ALA A 1 94 ? 6.807 -6.511 -6.491 1.00 93.56 94 ALA A CA 1
ATOM 746 C C . ALA A 1 94 ? 8.102 -5.921 -7.064 1.00 93.56 94 ALA A C 1
ATOM 748 O O . ALA A 1 94 ? 8.191 -4.714 -7.287 1.00 93.56 94 ALA A O 1
ATOM 749 N N . HIS A 1 95 ? 9.122 -6.756 -7.267 1.00 90.75 95 HIS A N 1
ATOM 750 C CA . HIS A 1 95 ? 10.434 -6.299 -7.727 1.00 90.75 95 HIS A CA 1
ATOM 751 C C . HIS A 1 95 ? 10.426 -5.981 -9.224 1.00 90.75 95 HIS A C 1
ATOM 753 O O . HIS A 1 95 ? 9.960 -6.794 -10.011 1.00 90.75 95 HIS A O 1
ATOM 759 N N . ARG A 1 96 ? 10.998 -4.845 -9.649 1.00 87.19 96 ARG A N 1
ATOM 760 C CA . ARG A 1 96 ? 11.022 -4.464 -11.079 1.00 87.19 96 ARG A CA 1
ATOM 761 C C . ARG A 1 96 ? 12.006 -5.309 -11.894 1.00 87.19 96 ARG A C 1
ATOM 763 O O . ARG A 1 96 ? 11.692 -5.777 -12.990 1.00 87.19 96 ARG A O 1
ATOM 770 N N . GLU A 1 97 ? 13.200 -5.512 -11.347 1.00 84.56 97 GLU A N 1
ATOM 771 C CA . GLU A 1 97 ? 14.299 -6.198 -12.040 1.00 84.56 97 GLU A CA 1
ATOM 772 C C . GLU A 1 97 ? 14.234 -7.731 -11.900 1.00 84.56 97 GLU A C 1
ATOM 774 O O . GLU A 1 97 ? 14.882 -8.453 -12.653 1.00 84.56 97 GLU A O 1
ATOM 779 N N . GLN A 1 98 ? 13.435 -8.256 -10.964 1.00 83.94 98 GLN A N 1
ATOM 780 C CA . GLN A 1 98 ? 13.346 -9.689 -10.665 1.00 83.94 98 GLN A CA 1
ATOM 781 C C . GLN A 1 98 ? 11.906 -10.184 -10.781 1.00 83.94 98 GLN A C 1
ATOM 783 O O . GLN A 1 98 ? 10.970 -9.495 -10.395 1.00 83.94 98 GLN A O 1
ATOM 788 N N . ARG A 1 99 ? 11.705 -11.422 -11.250 1.00 85.38 99 ARG A N 1
ATOM 789 C CA . ARG A 1 99 ? 10.384 -12.077 -11.218 1.00 85.38 99 ARG A CA 1
ATOM 790 C C . ARG A 1 99 ? 10.102 -12.628 -9.816 1.00 85.38 99 ARG A C 1
ATOM 792 O O . ARG A 1 99 ? 9.945 -13.827 -9.627 1.00 85.38 99 ARG A O 1
ATOM 799 N N . ALA A 1 100 ? 10.095 -11.736 -8.837 1.00 87.75 100 ALA A N 1
ATOM 800 C CA . ALA A 1 100 ? 9.888 -12.059 -7.439 1.00 87.75 100 ALA A CA 1
ATOM 801 C C . ALA A 1 100 ? 8.988 -11.007 -6.793 1.00 87.75 100 ALA A C 1
ATOM 803 O O . ALA A 1 100 ? 9.053 -9.819 -7.119 1.00 87.75 100 ALA A O 1
ATOM 804 N N . ALA A 1 101 ? 8.183 -11.452 -5.836 1.00 91.19 101 ALA A N 1
ATOM 805 C CA . ALA A 1 101 ? 7.510 -10.575 -4.901 1.00 91.19 101 ALA A CA 1
ATOM 806 C C . ALA A 1 101 ? 7.895 -10.968 -3.481 1.00 91.19 101 ALA A C 1
ATOM 808 O O . ALA A 1 101 ? 8.102 -12.142 -3.174 1.00 91.19 101 ALA A O 1
ATOM 809 N N . ARG A 1 102 ? 7.996 -9.969 -2.614 1.00 91.50 102 ARG A N 1
ATOM 810 C CA . ARG A 1 102 ? 8.272 -10.156 -1.199 1.00 91.50 102 ARG A CA 1
ATOM 811 C C . ARG A 1 102 ? 7.052 -9.747 -0.402 1.00 91.50 102 ARG A C 1
ATOM 813 O O . ARG A 1 102 ? 6.630 -8.597 -0.473 1.00 91.50 102 ARG A O 1
ATOM 820 N N . VAL A 1 103 ? 6.548 -10.674 0.399 1.00 93.31 103 VAL A N 1
ATOM 821 C CA . VAL A 1 103 ? 5.529 -10.405 1.412 1.00 93.31 103 VAL A CA 1
AT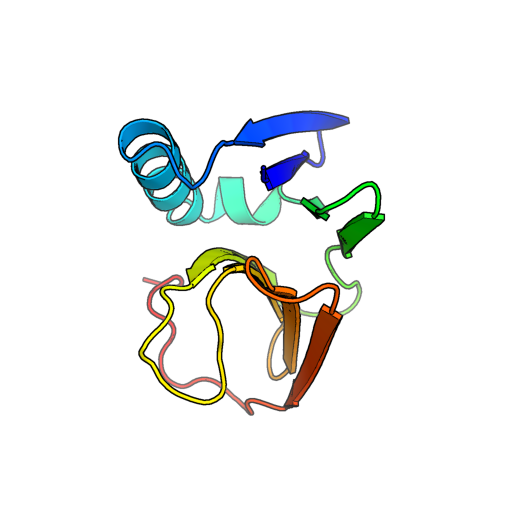OM 822 C C . VAL A 1 103 ? 6.221 -10.342 2.768 1.00 93.31 103 VAL A C 1
ATOM 824 O O . VAL A 1 103 ? 7.079 -11.173 3.069 1.00 93.31 103 VAL A O 1
ATOM 827 N N . ALA A 1 104 ? 5.897 -9.338 3.576 1.00 93.69 104 ALA A N 1
ATOM 828 C CA . ALA A 1 104 ? 6.442 -9.197 4.919 1.00 93.69 104 ALA A CA 1
ATOM 829 C C . ALA A 1 104 ? 5.343 -8.811 5.906 1.00 93.69 104 ALA A C 1
ATOM 831 O O . ALA A 1 104 ? 4.615 -7.849 5.680 1.00 93.69 104 ALA A O 1
ATOM 832 N N . ILE A 1 105 ? 5.279 -9.535 7.023 1.00 93.88 105 ILE A N 1
ATOM 833 C CA . ILE A 1 105 ? 4.436 -9.211 8.175 1.00 93.88 105 ILE A CA 1
ATOM 834 C C . ILE A 1 105 ? 5.368 -8.919 9.340 1.00 93.88 105 ILE A C 1
ATOM 836 O O . ILE A 1 105 ? 6.254 -9.715 9.647 1.00 93.88 105 ILE A O 1
ATOM 840 N N . VAL A 1 106 ? 5.211 -7.753 9.954 1.00 93.00 106 VAL A N 1
ATOM 841 C CA . VAL A 1 106 ? 6.089 -7.285 11.024 1.00 93.00 106 VAL A CA 1
ATOM 842 C C . VAL A 1 106 ? 5.240 -6.721 12.149 1.00 93.00 106 VAL A C 1
ATOM 844 O O . VAL A 1 106 ? 4.460 -5.798 11.924 1.00 93.00 106 VAL A O 1
ATOM 847 N N . LYS A 1 107 ? 5.437 -7.222 13.369 1.00 90.31 107 LYS A N 1
ATOM 848 C CA . LYS A 1 107 ? 4.933 -6.562 14.574 1.00 90.31 107 LYS A CA 1
ATOM 849 C C . LYS A 1 107 ? 5.778 -5.312 14.828 1.00 90.31 107 LYS A C 1
ATOM 851 O O . LYS A 1 107 ? 6.980 -5.413 15.055 1.00 90.31 107 LYS A O 1
ATOM 856 N N . THR A 1 108 ? 5.176 -4.134 14.734 1.00 83.44 108 THR A N 1
ATOM 857 C CA . THR A 1 108 ? 5.843 -2.839 14.926 1.00 83.44 108 THR A CA 1
ATOM 858 C C . THR A 1 108 ? 5.752 -2.316 16.358 1.00 83.44 108 THR A C 1
ATOM 860 O O . THR A 1 108 ? 6.425 -1.340 16.679 1.00 83.44 108 THR A O 1
ATOM 863 N N . GLY A 1 109 ? 4.931 -2.937 17.212 1.00 76.44 109 GLY A N 1
ATOM 864 C CA . GLY A 1 109 ? 4.628 -2.421 18.550 1.00 76.44 109 GLY A CA 1
ATOM 865 C C . GLY A 1 109 ? 3.773 -1.146 18.505 1.00 76.44 109 GLY A C 1
ATOM 866 O O . GLY A 1 109 ? 3.351 -0.705 17.434 1.00 76.44 109 GLY A O 1
ATOM 867 N N . LYS A 1 110 ? 3.514 -0.536 19.672 1.00 65.25 110 LYS A N 1
ATOM 868 C CA . LYS A 1 110 ? 2.778 0.738 19.761 1.00 65.25 110 LYS A CA 1
ATOM 869 C C . LYS A 1 110 ? 3.631 1.868 19.178 1.00 65.25 110 LYS A C 1
ATOM 871 O O . LYS A 1 110 ? 4.615 2.290 19.789 1.00 65.25 110 LYS A O 1
ATOM 876 N N . ARG A 1 111 ? 3.266 2.365 17.994 1.00 58.72 111 ARG A N 1
ATOM 877 C CA . ARG A 1 111 ? 3.942 3.504 17.355 1.00 58.72 111 ARG A CA 1
ATOM 878 C C . ARG A 1 111 ? 3.769 4.761 18.206 1.00 58.72 111 ARG A C 1
ATOM 880 O O . ARG A 1 111 ? 2.657 5.247 18.357 1.00 58.72 111 ARG A O 1
ATOM 887 N N . ARG A 1 112 ? 4.870 5.317 18.722 1.00 55.59 112 ARG A N 1
ATOM 888 C CA . ARG A 1 112 ? 4.868 6.636 19.387 1.00 55.59 112 ARG A CA 1
ATOM 889 C C . ARG A 1 112 ? 4.796 7.809 18.397 1.00 55.59 112 ARG A C 1
ATOM 891 O O . ARG A 1 112 ? 4.437 8.906 18.797 1.00 55.59 112 ARG A O 1
ATOM 898 N N . PHE A 1 113 ? 5.126 7.587 17.121 1.00 51.62 113 PHE A N 1
ATOM 899 C CA . PHE A 1 113 ? 5.100 8.603 16.066 1.00 51.62 113 PHE A CA 1
ATOM 900 C C . PHE A 1 113 ? 4.618 7.986 14.745 1.00 51.62 113 PHE A C 1
ATOM 902 O O . PHE A 1 113 ? 5.168 6.978 14.294 1.00 51.62 113 PHE A O 1
ATOM 909 N N . ASN A 1 114 ? 3.593 8.581 14.131 1.00 57.22 114 ASN A N 1
ATOM 910 C CA . ASN A 1 114 ? 3.113 8.239 12.793 1.00 57.22 114 ASN A CA 1
ATOM 911 C C . ASN A 1 114 ? 2.903 9.547 12.004 1.00 57.22 114 ASN A C 1
ATOM 913 O O . ASN A 1 114 ? 2.035 10.330 12.385 1.00 57.22 114 ASN A O 1
ATOM 917 N N . PRO A 1 115 ? 3.670 9.803 10.929 1.00 56.38 115 PRO A N 1
ATOM 918 C CA . PRO A 1 115 ? 3.577 11.050 10.169 1.00 56.38 115 PRO A CA 1
ATOM 919 C C . PRO A 1 115 ? 2.258 11.211 9.396 1.00 56.38 115 PRO A C 1
ATOM 921 O O . PRO A 1 115 ? 1.998 12.299 8.900 1.00 56.38 115 PRO A O 1
ATOM 924 N N . LEU A 1 116 ? 1.435 10.158 9.303 1.00 58.28 116 LEU A N 1
ATOM 925 C CA . LEU A 1 116 ? 0.098 10.192 8.692 1.00 58.28 116 LEU A CA 1
ATOM 926 C C . LEU A 1 116 ? -1.034 10.446 9.709 1.00 58.28 116 LEU A C 1
ATOM 928 O O . LEU A 1 116 ? -2.195 10.460 9.327 1.00 58.28 116 LEU A O 1
ATOM 932 N N . LEU A 1 117 ? -0.709 10.581 11.001 1.00 55.38 117 LEU A N 1
ATOM 933 C CA . LEU A 1 117 ? -1.664 10.826 12.094 1.00 55.38 117 LEU A CA 1
ATOM 934 C C . LEU A 1 117 ? -1.570 12.256 12.662 1.00 55.38 117 LEU A C 1
ATOM 936 O O . LEU A 1 117 ? -1.974 12.480 13.802 1.00 55.38 117 LEU A O 1
ATOM 940 N N . ARG A 1 118 ? -0.980 13.199 11.920 1.00 47.84 118 ARG A N 1
ATOM 941 C CA . ARG A 1 118 ? -0.944 14.619 12.297 1.00 47.84 118 ARG A CA 1
ATOM 942 C C . ARG A 1 118 ? -2.016 15.401 11.568 1.00 47.84 118 ARG A C 1
ATOM 944 O O . ARG A 1 118 ? -2.127 15.184 10.345 1.00 47.84 118 ARG A O 1
#

Secondary structure (DSSP, 8-state):
-EEEEETTS-EEEE-TTSHHHHHHHHHHHT-HHHHHHEEEEEEEETTEEEEEEPPSS-S-EEEEEEEEEE-SSS-EEEEEEEEEETTEEEEEEEESSSS-EEEEEEE--S-S--TT--

Radius of gyration: 14.08 Å; chains: 1; bounding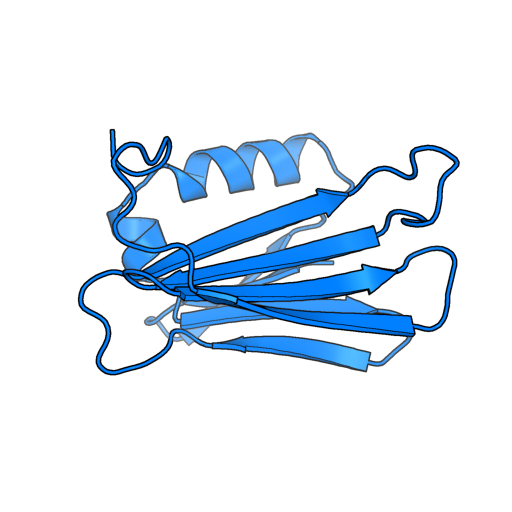 box: 41×27×35 Å

Foldseek 3Di:
DKWWAFPVRDIDDADQVDPVSVVVVVVLLLDVVSQVGTQKMWDDDPNDIDIDGFDPPFPDKGKDKHWADQPVDPQQTAIKIWMDGAQKIWMWGCHPVDNDIDIDIDRNDHDPDDPSVD